Protein AF-A0NY44-F1 (afdb_monomer)

Organism: Roseibium aggregatum (strain ATCC 25650 / DSM 13394 / JCM 20685 / NBRC 16684 / NCIMB 2208 / IAM 12614 / B1) (NCBI:txid384765)

Secondary structure (DSSP, 8-state):
------------------HHHHHHHHHHHHHHHHHHHHHHHHHHHHHHHHTT--HHHHHHHHHHHHHHHHHHHHHHHHHHHHHHH-GGGG--

Solvent-accessible surface area (backbone atoms only — not comparable to full-atom values): 5269 Å² total; per-residue (Å²): 136,84,81,73,73,76,75,74,73,80,67,79,69,59,64,58,86,43,75,67,37,55,50,50,24,51,52,54,27,52,54,54,38,50,52,53,52,52,51,52,50,49,50,48,50,51,54,34,58,74,66,64,48,53,71,71,59,38,50,53,50,45,51,66,51,48,52,59,48,55,53,47,47,54,50,44,43,54,51,32,43,49,60,54,31,33,41,83,74,67,63,131

Sequence (92 aa):
MSLKFEDEDFVDRRRVITASSLFSVACATILINTLILVFAFLMVWAIGGYLMLSGPLLLVLVALISGPTAWLCVRVGFIAFEAETNPENNQP

Mean predicted aligned error: 9.29 Å

Radius of gyration: 21.91 Å; Cα contacts (8 Å, |Δi|>4): 49; chains: 1; bounding box: 41×42×65 Å

Foldseek 3Di:
DDPPPPPPPPPVFAQDDDPVLVVQLVVQLCVVLVVLVVVLVVVLCCVCVVVVDDPVVSVVSNCVSVVVSVVVSVVSSVVSSCVSRGSVVVDD

Structure (mmCIF, N/CA/C/O backbone):
data_AF-A0NY44-F1
#
_entry.id   AF-A0NY44-F1
#
loop_
_atom_site.group_PDB
_atom_site.id
_atom_site.type_symbol
_atom_site.label_atom_id
_atom_site.label_alt_id
_atom_site.label_comp_id
_atom_site.label_asym_id
_atom_site.label_entity_id
_atom_site.label_seq_id
_atom_site.pdbx_PDB_ins_code
_atom_site.Cartn_x
_atom_site.Cartn_y
_atom_site.Cartn_z
_atom_site.occupancy
_atom_site.B_iso_or_equiv
_atom_site.auth_seq_id
_atom_site.auth_comp_id
_atom_site.auth_asym_id
_atom_site.auth_atom_id
_atom_site.pdbx_PDB_model_num
ATOM 1 N N . MET A 1 1 ? -19.386 -33.645 44.638 1.00 38.34 1 MET A N 1
ATOM 2 C CA . MET A 1 1 ? -18.218 -32.902 44.127 1.00 38.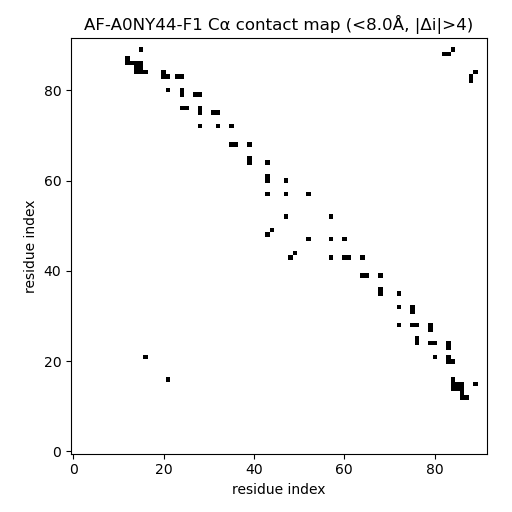34 1 MET A CA 1
ATOM 3 C C . MET A 1 1 ? -18.735 -32.051 42.982 1.00 38.34 1 MET A C 1
ATOM 5 O O . MET A 1 1 ? -19.029 -32.587 41.925 1.00 38.34 1 MET A O 1
ATOM 9 N N . SER A 1 2 ? -19.062 -30.792 43.278 1.00 35.31 2 SER A N 1
ATOM 10 C CA . SER A 1 2 ? -19.711 -29.882 42.331 1.00 35.31 2 SER A CA 1
ATOM 11 C C . SER A 1 2 ? -18.643 -29.349 41.387 1.00 35.31 2 SER A C 1
ATOM 13 O O . SER A 1 2 ? -17.778 -28.592 41.824 1.00 35.31 2 SER A O 1
ATOM 15 N N . LEU A 1 3 ? -18.662 -29.790 40.130 1.00 47.66 3 LEU A N 1
ATOM 16 C CA . LEU A 1 3 ? -17.955 -29.099 39.061 1.00 47.66 3 LEU A CA 1
ATOM 17 C C . LEU A 1 3 ? -18.697 -27.778 38.862 1.00 47.66 3 LEU A C 1
ATOM 19 O O . LEU A 1 3 ? -19.706 -27.724 38.162 1.00 47.66 3 LEU A O 1
ATOM 23 N N . LYS A 1 4 ? -18.232 -26.736 39.559 1.00 42.22 4 LYS A N 1
ATOM 24 C CA . LYS A 1 4 ? -18.471 -25.366 39.128 1.00 42.22 4 LYS A CA 1
ATOM 25 C C . LYS A 1 4 ? -17.849 -25.287 37.742 1.00 42.22 4 LYS A C 1
ATOM 27 O O . LYS A 1 4 ? -16.631 -25.252 37.616 1.00 42.22 4 LYS A O 1
ATOM 32 N N . PHE A 1 5 ? -18.685 -25.381 36.718 1.00 51.78 5 PHE A N 1
ATOM 33 C CA . PHE A 1 5 ? -18.357 -24.748 35.462 1.00 51.78 5 PHE A CA 1
ATOM 34 C C . PHE A 1 5 ? -18.171 -23.286 35.843 1.00 51.78 5 PHE A C 1
ATOM 36 O O . PHE A 1 5 ? -19.115 -22.655 36.315 1.00 51.78 5 PHE A O 1
ATOM 43 N N . GLU A 1 6 ? -16.917 -22.836 35.824 1.00 51.97 6 GLU A N 1
ATOM 44 C CA . GLU A 1 6 ? -16.598 -21.426 35.700 1.00 51.97 6 GLU A CA 1
ATOM 45 C C . GLU A 1 6 ? -17.538 -20.924 34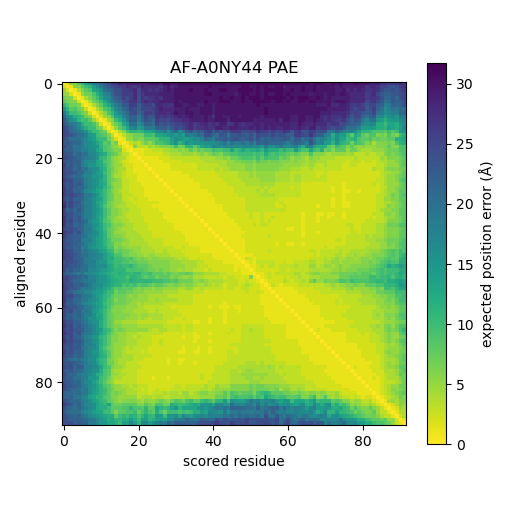.605 1.00 51.97 6 GLU A C 1
ATOM 47 O O . GLU A 1 6 ? -17.448 -21.361 33.453 1.00 51.97 6 GLU A O 1
ATOM 52 N N . ASP A 1 7 ? -18.532 -20.134 35.005 1.00 47.41 7 ASP A N 1
ATOM 53 C CA . ASP A 1 7 ? -19.252 -19.270 34.097 1.00 47.41 7 ASP A CA 1
ATOM 54 C C . ASP A 1 7 ? -18.157 -18.383 33.499 1.00 47.41 7 ASP A C 1
ATOM 56 O O . ASP A 1 7 ? -17.749 -17.390 34.093 1.00 47.41 7 ASP A O 1
ATOM 60 N N . GLU A 1 8 ? -17.574 -18.839 32.387 1.00 51.72 8 GLU A N 1
ATOM 61 C CA . GLU A 1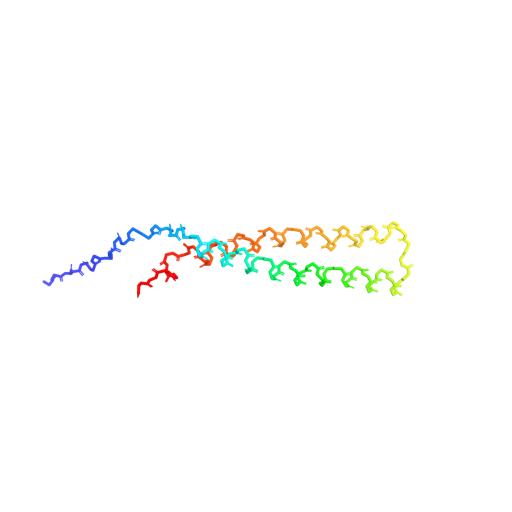 8 ? -16.852 -18.007 31.439 1.00 51.72 8 GLU A CA 1
ATOM 62 C C . GLU A 1 8 ? -17.838 -16.899 31.117 1.00 51.72 8 GLU A C 1
ATOM 64 O O . GLU A 1 8 ? -18.773 -17.088 30.332 1.00 51.72 8 GLU A O 1
ATOM 69 N N . ASP A 1 9 ? -17.697 -15.796 31.851 1.00 48.78 9 ASP A N 1
ATOM 70 C CA . ASP A 1 9 ? -18.487 -14.604 31.686 1.00 48.78 9 ASP A CA 1
ATOM 71 C C . ASP A 1 9 ? -18.502 -14.325 30.189 1.00 48.78 9 ASP A C 1
ATOM 73 O O . ASP A 1 9 ? -17.490 -13.9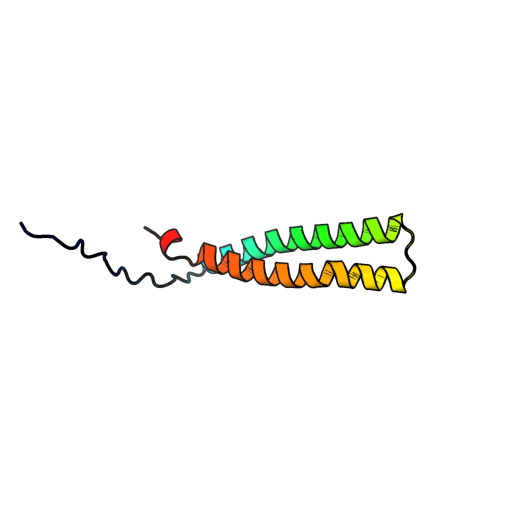56 29.583 1.00 48.78 9 ASP A O 1
ATOM 77 N N . PHE A 1 10 ? -19.671 -14.512 29.578 1.00 47.97 10 PHE A N 1
ATOM 78 C CA . PHE A 1 10 ? -20.000 -13.960 28.279 1.00 47.97 10 PHE A CA 1
ATOM 79 C C . PHE A 1 10 ? -20.051 -12.437 28.452 1.00 47.97 10 PHE A C 1
ATOM 81 O O . PHE A 1 10 ? -21.102 -11.812 28.311 1.00 47.97 10 PHE A O 1
ATOM 88 N N . VAL A 1 11 ? -18.917 -11.823 28.816 1.00 52.75 11 VAL A N 1
ATOM 89 C CA . VAL A 1 11 ? -18.684 -10.400 28.673 1.00 52.75 11 VAL A CA 1
ATOM 90 C C . VAL A 1 11 ? -18.912 -10.177 27.199 1.00 52.75 11 VAL A C 1
ATOM 92 O O . VAL A 1 11 ? -18.145 -10.651 26.362 1.00 52.75 11 VAL A O 1
ATOM 95 N N . ASP A 1 12 ? -20.035 -9.551 26.882 1.00 52.12 12 ASP A N 1
ATOM 96 C CA . ASP A 1 12 ? -20.379 -9.155 25.535 1.00 52.12 12 ASP A CA 1
ATOM 97 C C . AS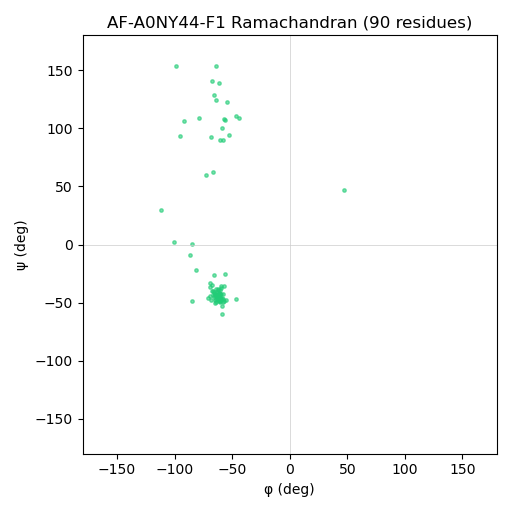P A 1 12 ? -19.275 -8.196 25.079 1.00 52.12 12 ASP A C 1
ATOM 99 O O . ASP A 1 12 ? -19.297 -6.998 25.372 1.00 52.12 12 ASP A O 1
ATOM 103 N N . ARG A 1 13 ? -18.231 -8.767 24.467 1.00 55.72 13 ARG A N 1
ATOM 104 C CA . ARG A 1 13 ? -17.019 -8.097 24.000 1.00 55.72 13 ARG A CA 1
ATOM 105 C C . ARG A 1 13 ? -17.381 -7.285 22.757 1.00 55.72 13 ARG A C 1
ATOM 107 O O . ARG A 1 13 ? -16.888 -7.527 21.656 1.00 55.72 13 ARG A O 1
ATOM 114 N N . ARG A 1 14 ? -18.310 -6.340 22.902 1.00 61.34 14 ARG A N 1
ATOM 115 C CA . ARG A 1 14 ? -18.664 -5.401 21.845 1.00 61.34 14 ARG A CA 1
ATOM 116 C C . ARG A 1 14 ? -17.455 -4.517 21.585 1.00 61.34 14 ARG A C 1
ATOM 118 O O . ARG A 1 14 ? -16.902 -3.923 22.505 1.00 61.34 14 ARG A O 1
ATOM 125 N N . ARG A 1 15 ? -17.064 -4.417 20.313 1.00 63.19 15 ARG A N 1
ATOM 126 C CA . ARG A 1 15 ? -16.062 -3.446 19.862 1.00 63.19 15 ARG A CA 1
ATOM 127 C C . ARG A 1 15 ? -16.504 -2.053 20.295 1.00 63.19 15 ARG A C 1
ATOM 129 O O . ARG A 1 15 ? -17.594 -1.607 19.936 1.00 63.19 15 ARG A O 1
ATOM 136 N N . VAL A 1 16 ? -15.660 -1.375 21.059 1.00 65.56 16 VAL A N 1
ATOM 137 C CA . VAL A 1 16 ? -15.930 -0.014 21.517 1.00 65.56 16 VAL A CA 1
ATOM 138 C C . VAL A 1 16 ? -15.318 0.938 20.497 1.00 65.56 16 VAL A C 1
ATOM 140 O O . VAL A 1 16 ? -14.101 1.068 20.396 1.00 65.56 16 VAL A O 1
ATOM 143 N N . ILE A 1 17 ? -16.174 1.573 19.697 1.00 74.62 17 ILE A N 1
ATOM 144 C CA . ILE A 1 17 ? -15.759 2.556 18.694 1.00 74.62 17 ILE A CA 1
ATOM 145 C C . ILE A 1 17 ? -15.882 3.947 19.320 1.00 74.62 17 ILE A C 1
ATOM 147 O O . ILE A 1 17 ? -16.949 4.558 19.295 1.00 74.62 17 ILE A O 1
ATOM 151 N N . THR A 1 18 ? -14.784 4.441 19.892 1.00 82.25 18 THR A N 1
ATOM 152 C CA . THR A 1 18 ? -14.685 5.811 20.423 1.00 82.25 18 THR A CA 1
ATOM 153 C C . THR A 1 18 ? -13.989 6.723 19.409 1.00 82.25 18 THR A C 1
ATOM 155 O O . THR A 1 18 ? -13.168 6.270 18.610 1.00 82.25 18 THR A O 1
ATOM 158 N N . ALA A 1 19 ? -14.273 8.030 19.446 1.00 80.31 19 ALA A N 1
ATOM 159 C CA . ALA A 1 19 ? -13.603 9.017 18.590 1.00 80.31 19 ALA A CA 1
ATOM 160 C C . ALA A 1 19 ? -12.069 9.011 18.759 1.00 80.31 19 ALA A C 1
ATOM 162 O O . ALA A 1 19 ? -11.343 9.167 17.780 1.00 80.31 19 ALA A O 1
ATOM 163 N N . SER A 1 20 ? -11.576 8.774 19.981 1.00 83.31 20 SER A N 1
ATOM 164 C CA . SER A 1 20 ? -10.146 8.606 20.268 1.00 83.31 20 SER A CA 1
ATOM 165 C C . SER A 1 20 ? -9.554 7.369 19.585 1.00 83.31 20 SER A C 1
ATOM 167 O O . SER A 1 20 ? -8.503 7.477 18.960 1.00 83.31 20 SER A O 1
ATOM 169 N N . SER A 1 21 ? -10.243 6.224 19.630 1.00 83.38 21 SER A N 1
ATOM 170 C CA . SER A 1 21 ? -9.811 4.994 18.953 1.00 83.38 21 SER A CA 1
ATOM 171 C C . SER A 1 21 ? -9.755 5.187 17.438 1.00 83.38 21 SER A C 1
ATOM 173 O O . SER A 1 21 ? -8.766 4.829 16.812 1.00 83.38 21 SER A O 1
ATOM 175 N N . LEU A 1 22 ? -10.758 5.835 16.834 1.00 87.06 22 LEU A N 1
ATOM 176 C CA . LEU A 1 22 ? -10.739 6.141 15.396 1.00 87.06 22 LEU A CA 1
ATOM 177 C C . LEU A 1 22 ? -9.584 7.075 15.005 1.00 87.06 22 LEU A C 1
ATOM 179 O O . LEU A 1 22 ? -8.975 6.890 13.951 1.00 87.06 22 LEU A O 1
ATOM 183 N N . PHE A 1 23 ? -9.262 8.056 15.851 1.00 90.56 23 PHE A N 1
ATOM 184 C CA . PHE A 1 23 ? -8.106 8.925 15.639 1.00 90.56 23 PHE A CA 1
ATOM 185 C C . PHE A 1 23 ? -6.787 8.143 15.720 1.00 90.56 23 PHE A C 1
ATOM 187 O O . PHE A 1 23 ? -5.937 8.292 14.844 1.00 90.56 23 PHE A O 1
ATOM 194 N N . SER A 1 24 ? -6.651 7.253 16.709 1.00 88.50 24 SER A N 1
ATOM 195 C CA . SER A 1 24 ? -5.495 6.359 16.852 1.00 88.50 24 SER A CA 1
ATOM 196 C C . SER A 1 24 ? -5.305 5.474 15.612 1.00 88.50 24 SER A C 1
ATOM 198 O O . SER A 1 24 ? -4.223 5.460 15.019 1.00 88.50 24 SER A O 1
ATOM 200 N N . VAL A 1 25 ? -6.388 4.851 15.123 1.00 92.00 25 VAL A N 1
ATOM 201 C CA . VAL A 1 25 ? -6.393 4.063 13.875 1.00 92.00 25 VAL A CA 1
ATOM 202 C C . VAL A 1 25 ? -5.887 4.890 12.700 1.00 92.00 25 VAL A C 1
ATOM 204 O O . VAL A 1 25 ? -5.039 4.420 11.938 1.00 92.00 25 VAL A O 1
ATOM 207 N N . ALA A 1 26 ? -6.395 6.114 12.536 1.00 94.19 26 ALA A N 1
ATOM 208 C CA . ALA A 1 26 ? -5.998 6.986 11.439 1.00 94.19 26 ALA A CA 1
ATOM 209 C C . ALA A 1 26 ? -4.506 7.336 11.516 1.00 94.19 26 ALA A C 1
ATOM 211 O O . ALA A 1 26 ? -3.793 7.181 10.526 1.00 94.19 26 ALA A O 1
ATOM 212 N N . CYS A 1 27 ? -4.014 7.739 12.690 1.00 95.38 27 CYS A N 1
ATOM 213 C CA . CYS A 1 27 ? -2.604 8.060 12.901 1.00 95.38 27 CYS A CA 1
ATOM 214 C C . CYS A 1 27 ? -1.687 6.863 12.624 1.00 95.38 27 CYS A C 1
ATOM 216 O O . CYS A 1 27 ? -0.731 6.999 11.858 1.00 95.38 27 CYS A O 1
ATOM 218 N N . ALA A 1 28 ? -1.994 5.691 13.187 1.00 94.69 28 ALA A N 1
ATOM 219 C CA . ALA A 1 28 ? -1.214 4.472 12.978 1.00 94.69 28 ALA A CA 1
ATOM 220 C C . ALA A 1 28 ? -1.195 4.062 11.498 1.00 94.69 28 ALA A C 1
ATOM 222 O O . ALA A 1 28 ? -0.135 3.786 10.933 1.00 94.69 28 ALA A O 1
ATOM 223 N N . THR A 1 29 ? -2.358 4.103 10.840 1.00 96.50 29 THR A N 1
ATOM 224 C CA . THR A 1 29 ? -2.486 3.777 9.415 1.00 96.50 29 THR A CA 1
ATOM 225 C C . THR A 1 29 ? -1.677 4.738 8.551 1.00 96.50 29 THR A C 1
ATOM 227 O O . THR A 1 29 ? -0.940 4.295 7.673 1.00 96.50 29 THR A O 1
ATOM 230 N N . ILE A 1 30 ? -1.775 6.049 8.798 1.00 97.62 30 ILE A N 1
ATOM 231 C CA . ILE A 1 30 ? -1.041 7.067 8.034 1.00 97.62 30 ILE A CA 1
ATOM 232 C C . ILE A 1 30 ? 0.465 6.901 8.223 1.00 97.62 30 ILE A C 1
ATOM 234 O O . ILE A 1 30 ? 1.199 6.926 7.235 1.00 97.62 30 ILE A O 1
ATOM 238 N N . LEU A 1 31 ? 0.932 6.702 9.458 1.00 97.12 31 LEU A N 1
ATOM 239 C CA . LEU A 1 31 ? 2.352 6.520 9.758 1.00 97.12 31 LEU A CA 1
ATOM 240 C C . LEU A 1 31 ? 2.926 5.318 8.995 1.00 97.12 31 LEU A C 1
ATOM 242 O O . LEU A 1 31 ? 3.910 5.451 8.264 1.00 97.12 31 LEU A O 1
ATOM 246 N N . ILE A 1 32 ? 2.284 4.155 9.128 1.00 97.00 32 ILE A N 1
ATOM 247 C CA . ILE A 1 32 ? 2.750 2.909 8.514 1.00 97.00 32 ILE A CA 1
ATOM 248 C C . ILE A 1 32 ? 2.648 2.992 6.986 1.00 97.00 32 ILE A C 1
ATOM 250 O O . ILE A 1 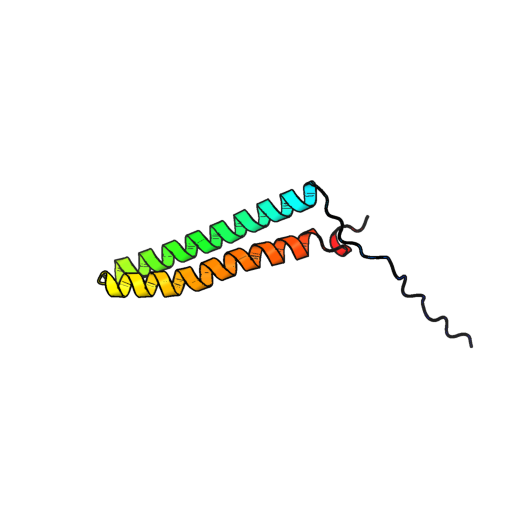32 ? 3.601 2.638 6.291 1.00 97.00 32 ILE A O 1
ATOM 254 N N . ASN A 1 33 ? 1.544 3.516 6.444 1.00 97.94 33 ASN A N 1
ATOM 255 C CA . ASN A 1 33 ? 1.391 3.678 4.997 1.00 97.94 33 ASN A CA 1
ATOM 256 C C . ASN A 1 33 ? 2.414 4.653 4.419 1.00 97.94 33 ASN A C 1
ATOM 258 O O . ASN A 1 33 ? 2.945 4.397 3.344 1.00 97.94 33 ASN A O 1
ATOM 262 N N . THR A 1 34 ? 2.737 5.734 5.131 1.00 98.06 34 THR A N 1
ATOM 263 C CA . THR A 1 34 ? 3.789 6.668 4.707 1.00 98.06 34 THR A CA 1
ATOM 264 C C . THR A 1 34 ? 5.124 5.945 4.589 1.00 98.06 34 THR A C 1
ATOM 266 O O . THR A 1 34 ? 5.789 6.061 3.562 1.00 98.06 34 THR A O 1
ATOM 269 N N . LEU A 1 35 ? 5.495 5.144 5.591 1.00 97.44 35 LEU A N 1
ATOM 270 C CA . LEU A 1 35 ? 6.739 4.377 5.564 1.00 97.44 35 LEU A CA 1
ATOM 271 C C . LEU A 1 35 ? 6.770 3.404 4.374 1.00 97.44 35 LEU A C 1
ATOM 273 O O . LEU A 1 35 ? 7.730 3.396 3.605 1.00 97.44 35 LEU A O 1
ATOM 277 N N . ILE A 1 36 ? 5.689 2.642 4.181 1.00 97.62 36 ILE A N 1
ATOM 278 C CA . ILE A 1 36 ? 5.531 1.700 3.065 1.00 97.62 36 ILE A CA 1
ATOM 279 C C . ILE A 1 36 ? 5.686 2.412 1.712 1.00 97.62 36 ILE A C 1
ATOM 281 O O . ILE A 1 36 ? 6.456 1.962 0.862 1.00 97.62 36 ILE A O 1
ATOM 285 N N . LEU A 1 37 ? 4.994 3.537 1.515 1.00 97.75 37 LEU A N 1
ATOM 286 C CA . LEU A 1 37 ? 5.021 4.290 0.260 1.00 97.75 37 LEU A CA 1
ATOM 287 C C . LEU A 1 37 ? 6.395 4.905 -0.019 1.00 97.75 37 LEU A C 1
ATOM 289 O O . LEU A 1 37 ? 6.855 4.866 -1.160 1.00 97.75 37 LEU A O 1
ATOM 293 N N . VAL A 1 38 ? 7.071 5.426 1.009 1.00 98.12 38 VAL A N 1
ATOM 294 C CA . VAL A 1 38 ? 8.434 5.960 0.880 1.00 98.12 38 VAL A CA 1
ATOM 295 C C . VAL A 1 38 ? 9.393 4.864 0.423 1.00 98.12 38 VAL A C 1
ATOM 297 O O . VAL A 1 38 ? 10.132 5.068 -0.539 1.00 98.12 38 VAL A O 1
ATOM 300 N N . PHE A 1 39 ? 9.356 3.680 1.040 1.00 97.56 39 PHE A N 1
ATOM 301 C CA . PHE A 1 39 ? 10.215 2.571 0.617 1.00 97.56 39 PHE A CA 1
ATOM 302 C C . PHE A 1 39 ? 9.869 2.057 -0.782 1.00 97.56 39 PHE A C 1
ATOM 304 O O . PHE A 1 39 ? 10.776 1.806 -1.573 1.00 97.56 39 PHE A O 1
ATOM 311 N N . ALA A 1 40 ? 8.584 1.948 -1.125 1.00 97.31 40 ALA A N 1
ATOM 312 C CA . ALA A 1 40 ? 8.156 1.565 -2.469 1.00 97.31 40 ALA A CA 1
ATOM 313 C C . ALA A 1 40 ? 8.691 2.533 -3.535 1.00 97.31 40 ALA A C 1
ATOM 315 O O . ALA A 1 40 ? 9.254 2.100 -4.544 1.00 97.31 40 ALA A O 1
ATOM 316 N N . PHE A 1 41 ? 8.582 3.840 -3.282 1.00 97.19 41 PHE A N 1
ATOM 317 C CA . PHE A 1 41 ? 9.140 4.874 -4.148 1.00 97.19 41 PHE A CA 1
ATOM 318 C C . PHE A 1 41 ? 10.664 4.757 -4.268 1.00 97.19 41 PHE A C 1
ATOM 320 O O . PHE A 1 41 ? 11.187 4.736 -5.383 1.00 97.19 41 PHE A O 1
ATOM 327 N N . LEU A 1 42 ? 11.374 4.627 -3.142 1.00 97.75 42 LEU A N 1
ATOM 328 C CA . LEU A 1 42 ? 12.833 4.499 -3.131 1.00 97.75 42 LEU A CA 1
ATOM 329 C C . LEU A 1 42 ? 13.308 3.265 -3.902 1.00 97.75 42 LEU A C 1
ATOM 331 O O . LEU A 1 42 ? 14.292 3.364 -4.627 1.00 97.75 42 LEU A O 1
ATOM 335 N N . MET A 1 43 ? 12.610 2.130 -3.807 1.00 96.31 43 MET A N 1
ATOM 336 C CA . MET A 1 43 ? 12.946 0.925 -4.574 1.00 96.31 43 MET A CA 1
ATOM 337 C C . MET A 1 43 ? 12.801 1.149 -6.079 1.00 96.31 43 MET A C 1
ATOM 339 O O . MET A 1 43 ? 13.724 0.846 -6.832 1.00 96.31 43 MET A O 1
ATOM 343 N N . VAL A 1 44 ? 11.671 1.706 -6.527 1.00 97.00 44 VAL A N 1
ATOM 344 C CA . VAL A 1 44 ? 11.444 1.994 -7.953 1.00 97.00 44 VAL A CA 1
ATOM 345 C C . VAL A 1 44 ? 12.473 2.995 -8.472 1.00 97.00 44 VAL A C 1
ATOM 347 O O . VAL A 1 44 ? 13.046 2.782 -9.540 1.00 97.00 44 VAL A O 1
ATOM 350 N N . TRP A 1 45 ? 12.730 4.064 -7.717 1.00 95.94 45 TRP A N 1
ATOM 351 C CA . TRP A 1 45 ? 13.696 5.091 -8.094 1.00 95.94 45 TRP A CA 1
ATOM 352 C C . TRP A 1 45 ? 15.125 4.541 -8.144 1.00 95.94 45 TRP A C 1
ATOM 354 O O . TRP A 1 45 ? 15.813 4.733 -9.145 1.00 95.94 45 TRP A O 1
ATOM 364 N N . ALA A 1 46 ? 15.554 3.808 -7.113 1.00 96.56 46 ALA A N 1
ATOM 365 C CA . ALA A 1 46 ? 16.896 3.243 -7.042 1.00 96.56 46 ALA A CA 1
ATOM 366 C C . ALA A 1 46 ? 17.122 2.195 -8.135 1.00 96.56 46 ALA A C 1
ATOM 368 O O . ALA A 1 46 ? 18.088 2.299 -8.879 1.00 96.56 46 ALA A O 1
ATOM 369 N N . ILE A 1 47 ? 16.225 1.216 -8.285 1.00 95.81 47 ILE A N 1
ATOM 370 C CA . ILE A 1 47 ? 16.381 0.142 -9.277 1.00 95.81 47 ILE A CA 1
ATOM 371 C C . ILE A 1 47 ? 16.231 0.701 -10.695 1.00 95.81 47 ILE A C 1
ATOM 373 O O . ILE A 1 47 ? 17.067 0.436 -11.557 1.00 95.81 47 ILE A O 1
ATOM 377 N N . GLY A 1 48 ? 15.184 1.494 -10.936 1.00 95.25 48 GLY A N 1
ATOM 378 C CA . GLY A 1 48 ? 14.898 2.066 -12.249 1.00 95.25 48 GLY A CA 1
ATOM 379 C C . GLY A 1 48 ? 15.977 3.036 -12.720 1.00 95.25 48 GLY A C 1
ATOM 380 O O . GLY A 1 48 ? 16.413 2.954 -13.868 1.00 95.25 48 GLY A O 1
ATOM 381 N N . GLY A 1 49 ? 16.436 3.916 -11.826 1.00 93.12 49 GLY A N 1
ATOM 382 C CA . GLY A 1 49 ? 17.493 4.883 -12.109 1.00 9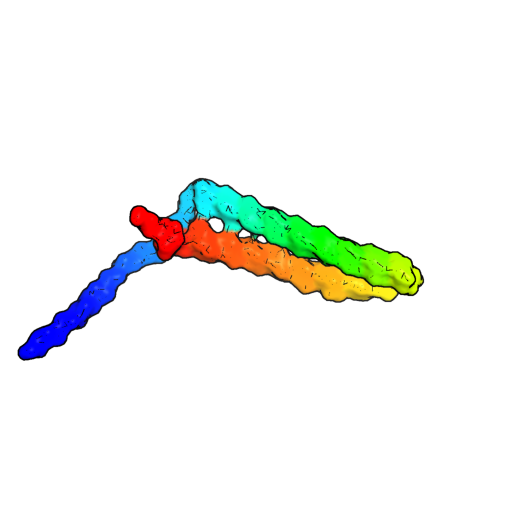3.12 49 GLY A CA 1
ATOM 383 C C . GLY A 1 49 ? 18.866 4.233 -12.260 1.00 93.12 49 GLY A C 1
ATOM 384 O O . GLY A 1 49 ? 19.570 4.523 -13.223 1.00 93.12 49 GLY A O 1
ATOM 385 N N . TYR A 1 50 ? 19.236 3.320 -11.356 1.00 95.06 50 TYR A N 1
ATOM 386 C CA . TYR A 1 50 ? 20.557 2.684 -11.367 1.00 95.06 50 TYR A CA 1
ATOM 387 C C . TYR A 1 50 ? 20.759 1.761 -12.572 1.00 95.06 50 TYR A C 1
ATOM 389 O O . TYR A 1 50 ? 21.827 1.763 -13.177 1.00 95.06 50 TYR A O 1
ATOM 397 N N . LEU A 1 51 ? 19.730 0.999 -12.957 1.00 95.25 51 LEU A N 1
ATOM 398 C CA . LEU A 1 51 ? 19.796 0.103 -14.116 1.00 95.25 51 LEU A CA 1
ATOM 399 C C . LEU A 1 51 ? 19.491 0.807 -15.446 1.00 95.25 51 LEU A C 1
ATOM 401 O O . LEU A 1 51 ? 19.486 0.146 -16.482 1.00 95.25 51 LEU A O 1
ATOM 405 N N . MET A 1 52 ? 19.217 2.118 -15.423 1.00 94.19 52 MET A N 1
ATOM 406 C CA . MET A 1 52 ? 18.824 2.910 -16.594 1.00 94.19 52 MET A CA 1
ATOM 407 C C . MET A 1 52 ? 17.729 2.212 -17.419 1.00 94.19 52 MET A C 1
ATOM 409 O O . MET A 1 52 ? 17.837 2.070 -18.639 1.00 94.19 52 MET A O 1
ATOM 413 N N . LEU A 1 53 ? 16.690 1.713 -16.737 1.00 93.50 53 LEU A N 1
ATOM 414 C CA . LEU A 1 53 ? 15.654 0.909 -17.382 1.00 93.50 53 LEU A CA 1
ATOM 415 C C . LEU A 1 53 ? 14.929 1.712 -18.466 1.00 93.50 53 LEU A C 1
ATOM 417 O O . LEU A 1 53 ? 14.565 2.873 -18.277 1.00 93.50 53 LEU A O 1
ATOM 421 N N . SER A 1 54 ? 14.656 1.058 -19.595 1.00 94.00 54 SER A N 1
ATOM 422 C CA . SER A 1 54 ? 13.782 1.616 -20.625 1.00 94.00 54 SER A CA 1
ATOM 423 C C . SER A 1 54 ? 12.354 1.774 -20.089 1.00 94.00 54 SER A C 1
ATOM 425 O O . SER A 1 54 ? 11.923 1.035 -19.201 1.00 94.00 54 SER A O 1
ATOM 427 N N . GLY A 1 55 ? 11.593 2.719 -20.651 1.00 94.12 55 GLY A N 1
ATOM 428 C CA . GLY A 1 55 ? 10.228 3.030 -20.204 1.00 94.12 55 GLY A CA 1
ATOM 429 C C . GLY A 1 55 ? 9.322 1.803 -19.987 1.00 94.12 55 GLY A C 1
ATOM 430 O O . GLY A 1 55 ? 8.708 1.707 -18.925 1.00 94.12 55 GLY A O 1
ATOM 431 N N . PRO A 1 56 ? 9.270 0.824 -20.915 1.00 96.69 56 PRO A N 1
ATOM 432 C CA . PRO A 1 56 ? 8.478 -0.391 -20.722 1.00 96.69 56 PRO A CA 1
ATOM 433 C C . PRO A 1 56 ? 8.916 -1.239 -19.518 1.00 96.69 56 PRO A C 1
ATOM 435 O O . PRO A 1 56 ? 8.068 -1.706 -18.763 1.00 96.69 56 PRO A O 1
ATOM 438 N N . LEU A 1 57 ? 10.224 -1.416 -19.299 1.00 95.50 57 LEU A N 1
ATOM 439 C CA . LEU A 1 57 ? 10.739 -2.177 -18.154 1.00 95.50 57 LEU A CA 1
ATOM 440 C C . LEU A 1 57 ? 10.494 -1.442 -16.832 1.00 95.50 57 LEU A C 1
ATOM 442 O O . LEU A 1 57 ? 10.148 -2.071 -15.833 1.00 95.50 57 LEU A O 1
ATOM 446 N N . LEU A 1 58 ? 10.604 -0.112 -16.838 1.00 95.88 58 LEU A N 1
ATOM 447 C CA . LEU A 1 58 ? 10.267 0.716 -15.685 1.00 95.88 58 LEU A CA 1
ATOM 448 C C . LEU A 1 58 ? 8.778 0.598 -15.325 1.00 95.88 58 LEU A C 1
ATOM 450 O O . LEU A 1 58 ? 8.452 0.482 -14.149 1.00 95.88 58 LEU A O 1
ATOM 454 N N . LEU A 1 59 ? 7.879 0.563 -16.314 1.00 97.12 59 LEU A N 1
ATOM 455 C CA . LEU A 1 59 ? 6.445 0.353 -16.079 1.00 97.12 59 LEU A CA 1
ATOM 456 C C . LEU A 1 59 ? 6.156 -1.006 -15.434 1.00 97.12 59 LEU A C 1
ATOM 458 O O . LEU A 1 59 ? 5.354 -1.078 -14.504 1.00 97.12 59 LEU A O 1
ATOM 462 N N . VAL A 1 60 ? 6.828 -2.071 -15.886 1.00 97.44 60 VAL A N 1
ATOM 463 C CA . VAL A 1 60 ? 6.700 -3.403 -15.273 1.00 97.44 60 VAL A CA 1
ATOM 464 C C . VAL A 1 60 ? 7.181 -3.378 -13.823 1.00 97.44 60 VAL A C 1
ATOM 466 O O . VAL A 1 60 ? 6.483 -3.882 -12.946 1.00 97.44 60 VAL A O 1
ATOM 469 N N . LEU A 1 61 ? 8.327 -2.747 -13.550 1.00 96.75 61 LEU A N 1
ATOM 470 C CA . LEU A 1 61 ? 8.847 -2.596 -12.190 1.00 96.75 61 LEU A CA 1
ATOM 471 C C . LEU A 1 61 ? 7.874 -1.815 -11.295 1.00 96.75 61 LEU A C 1
ATOM 473 O O . LEU A 1 61 ? 7.578 -2.245 -10.181 1.00 96.75 61 LEU A O 1
ATOM 477 N N . VAL A 1 62 ? 7.344 -0.694 -11.789 1.00 97.12 62 VAL A N 1
ATOM 478 C CA . VAL A 1 62 ? 6.345 0.113 -11.078 1.00 97.12 62 VAL A CA 1
ATOM 479 C C . VAL A 1 62 ? 5.121 -0.730 -10.756 1.00 97.12 62 VAL A C 1
ATOM 481 O O . VAL A 1 62 ? 4.704 -0.747 -9.603 1.00 97.12 62 VAL A O 1
ATOM 484 N N . ALA A 1 63 ? 4.557 -1.453 -11.724 1.00 97.12 63 ALA A N 1
ATOM 485 C CA . ALA A 1 63 ? 3.388 -2.300 -11.498 1.00 97.12 63 ALA A CA 1
ATOM 486 C C . ALA A 1 63 ? 3.670 -3.405 -10.465 1.00 97.12 63 ALA A C 1
ATOM 488 O O . ALA A 1 63 ? 2.857 -3.639 -9.570 1.00 97.12 63 ALA A O 1
ATOM 489 N N . LEU A 1 64 ? 4.846 -4.035 -10.546 1.00 97.69 64 LEU A N 1
ATOM 490 C CA . LEU A 1 64 ? 5.252 -5.127 -9.664 1.00 97.69 64 LEU A CA 1
ATOM 491 C C . LEU A 1 64 ? 5.469 -4.677 -8.214 1.00 97.69 64 LEU A C 1
ATOM 493 O O . LEU A 1 64 ? 5.157 -5.431 -7.299 1.00 97.69 64 LEU A O 1
ATOM 497 N N . ILE A 1 65 ? 5.962 -3.456 -7.990 1.00 97.38 65 ILE A N 1
ATOM 498 C CA . ILE A 1 65 ? 6.146 -2.904 -6.640 1.00 97.38 65 ILE A CA 1
ATOM 499 C C . ILE A 1 65 ? 4.855 -2.260 -6.124 1.00 97.38 65 ILE A C 1
ATOM 501 O O . ILE A 1 65 ? 4.423 -2.534 -5.003 1.00 97.38 65 ILE A O 1
ATOM 505 N N . SER A 1 66 ? 4.218 -1.408 -6.928 1.00 94.75 66 SER A N 1
ATOM 506 C CA . SER A 1 66 ? 3.050 -0.628 -6.502 1.00 94.75 66 SER A CA 1
ATOM 507 C C . SER A 1 66 ? 1.804 -1.482 -6.274 1.00 94.75 66 SER A C 1
ATOM 509 O O . SER A 1 66 ? 1.049 -1.181 -5.355 1.00 94.75 66 SER A O 1
ATOM 511 N N . GLY A 1 67 ? 1.604 -2.569 -7.030 1.00 96.38 67 GLY A N 1
ATOM 512 C CA . GLY A 1 67 ? 0.451 -3.459 -6.860 1.00 96.38 67 GLY A CA 1
ATOM 513 C C . GLY A 1 67 ? 0.372 -4.071 -5.451 1.00 96.38 67 GLY A C 1
ATOM 514 O O . GLY A 1 67 ? -0.592 -3.812 -4.726 1.00 96.38 67 GLY A O 1
ATOM 515 N N . PRO A 1 68 ? 1.397 -4.824 -5.010 1.00 96.88 68 PRO A N 1
ATOM 516 C CA . PRO A 1 68 ? 1.486 -5.338 -3.644 1.00 96.88 68 PRO A CA 1
ATOM 517 C C . PRO A 1 68 ? 1.489 -4.233 -2.583 1.00 96.88 68 PRO A C 1
ATOM 519 O O . PRO A 1 68 ? 0.869 -4.390 -1.535 1.00 96.88 68 PRO A O 1
ATOM 522 N N . THR A 1 69 ? 2.143 -3.100 -2.859 1.00 97.62 69 THR A N 1
ATOM 523 C CA . THR A 1 69 ? 2.203 -1.949 -1.941 1.00 97.62 69 THR A CA 1
ATOM 524 C C . THR A 1 69 ? 0.809 -1.377 -1.675 1.00 97.62 69 THR A C 1
ATOM 526 O O . THR A 1 69 ? 0.437 -1.178 -0.521 1.00 97.62 69 THR A O 1
ATOM 529 N N . ALA A 1 70 ? 0.001 -1.171 -2.719 1.00 96.50 70 ALA A N 1
ATOM 530 C CA . ALA A 1 70 ? -1.370 -0.687 -2.587 1.00 96.50 70 ALA A CA 1
ATOM 531 C C . ALA A 1 70 ? -2.232 -1.658 -1.766 1.00 96.50 70 ALA A C 1
ATOM 533 O O . ALA A 1 70 ? -2.975 -1.232 -0.882 1.00 96.50 70 ALA A O 1
ATOM 534 N N . TRP A 1 71 ? -2.087 -2.967 -2.005 1.00 97.19 71 TRP A N 1
ATOM 535 C CA . TRP A 1 71 ? -2.770 -3.985 -1.207 1.00 97.19 71 TRP A CA 1
ATOM 536 C C . TRP A 1 71 ? -2.351 -3.936 0.269 1.00 97.19 71 TRP A C 1
ATOM 538 O O . TRP A 1 71 ? -3.214 -3.931 1.149 1.00 97.19 71 TRP A O 1
ATOM 548 N N . LEU A 1 72 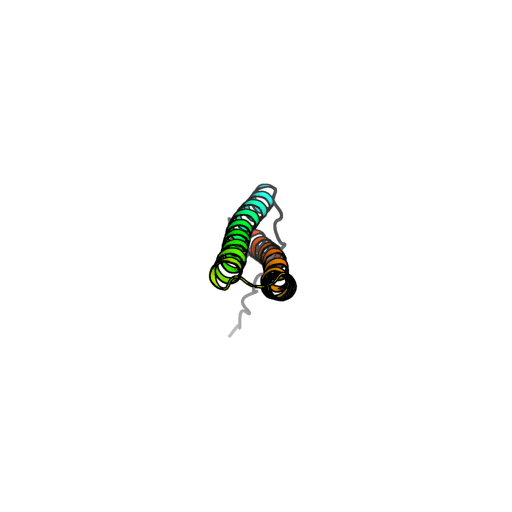? -1.049 -3.830 0.555 1.00 96.88 72 LEU A N 1
ATOM 549 C CA . LEU A 1 72 ? -0.536 -3.709 1.922 1.00 96.88 72 LEU A CA 1
ATOM 550 C C . LEU A 1 72 ? -1.087 -2.469 2.629 1.00 96.88 72 LEU A C 1
ATOM 552 O O . LEU A 1 72 ? -1.529 -2.584 3.769 1.00 96.88 72 LEU A O 1
ATOM 556 N N . CYS A 1 73 ? -1.149 -1.317 1.957 1.00 97.31 73 CYS A N 1
ATOM 557 C CA . CYS A 1 73 ? -1.695 -0.097 2.552 1.00 97.31 73 CYS A CA 1
ATOM 558 C C . CYS A 1 73 ? -3.161 -0.245 2.986 1.00 97.31 73 CYS A C 1
ATOM 560 O O . CYS A 1 73 ? -3.562 0.287 4.023 1.00 97.31 73 CYS A O 1
ATOM 562 N N . VAL A 1 74 ? -3.957 -0.999 2.222 1.00 96.88 74 VAL A N 1
ATOM 563 C CA . VAL A 1 74 ? -5.338 -1.332 2.595 1.00 96.88 74 VAL A CA 1
ATOM 564 C C . VAL A 1 74 ? -5.360 -2.283 3.796 1.00 96.88 74 VAL A C 1
ATOM 566 O O . VAL A 1 74 ? -6.119 -2.073 4.741 1.00 96.88 74 VAL A O 1
ATOM 569 N N . ARG A 1 75 ? -4.507 -3.315 3.798 1.00 97.38 75 ARG A N 1
ATOM 570 C CA . ARG A 1 75 ? -4.418 -4.287 4.902 1.00 97.38 75 ARG A CA 1
ATOM 571 C C . ARG A 1 75 ? -3.995 -3.647 6.218 1.00 97.38 75 ARG A C 1
ATOM 573 O O . ARG A 1 75 ? -4.555 -4.003 7.249 1.00 97.38 75 ARG A O 1
ATOM 580 N N . VAL A 1 76 ? -3.068 -2.695 6.185 1.00 96.81 76 VAL A N 1
ATOM 581 C CA . VAL A 1 76 ? -2.641 -1.938 7.368 1.00 96.81 76 VAL A CA 1
ATOM 582 C C . VAL A 1 76 ? -3.823 -1.228 8.019 1.00 96.81 76 VAL A C 1
ATOM 584 O O . VAL A 1 76 ? -3.959 -1.305 9.234 1.00 96.81 76 VAL A O 1
ATOM 587 N N . GLY A 1 77 ? -4.716 -0.616 7.236 1.00 93.50 77 GLY A N 1
ATOM 588 C CA . GLY A 1 77 ? -5.916 0.028 7.778 1.00 93.50 77 GLY A CA 1
ATOM 589 C C . GLY A 1 77 ? -6.832 -0.950 8.518 1.00 93.50 77 GLY A C 1
ATOM 590 O O . GLY A 1 77 ? -7.302 -0.650 9.613 1.00 93.50 77 GLY A O 1
ATOM 591 N N . PHE A 1 78 ? -7.035 -2.151 7.967 1.00 93.81 78 PHE A N 1
ATOM 592 C CA . PHE A 1 78 ? -7.809 -3.198 8.642 1.00 93.81 78 PHE A CA 1
ATOM 593 C C . PHE A 1 78 ? -7.142 -3.682 9.931 1.00 93.81 78 PHE A C 1
ATOM 595 O O . PHE A 1 78 ? -7.824 -3.836 10.939 1.00 93.81 78 PHE A O 1
ATOM 602 N N . ILE A 1 79 ? -5.823 -3.884 9.909 1.00 93.56 79 ILE A N 1
ATOM 603 C CA . ILE A 1 79 ? -5.056 -4.333 11.079 1.00 93.56 79 ILE A CA 1
ATOM 604 C C . ILE A 1 79 ? -5.073 -3.263 12.174 1.00 93.56 79 ILE A C 1
ATOM 606 O O . ILE A 1 79 ? -5.325 -3.584 13.330 1.00 93.56 79 ILE A O 1
ATOM 610 N N . ALA A 1 80 ? -4.857 -1.995 11.819 1.00 91.94 80 ALA A N 1
ATOM 611 C CA . ALA A 1 80 ? -4.910 -0.883 12.762 1.00 91.94 80 ALA A CA 1
ATOM 612 C C . ALA A 1 80 ? -6.310 -0.750 13.373 1.00 91.94 80 ALA A C 1
ATOM 614 O O . ALA A 1 80 ? -6.445 -0.623 14.585 1.00 91.94 80 ALA A O 1
ATOM 615 N N . PHE A 1 81 ? -7.361 -0.854 12.553 1.00 89.31 81 PHE A N 1
ATOM 616 C CA . PHE A 1 81 ? -8.734 -0.847 13.048 1.00 89.31 81 PHE A CA 1
ATOM 617 C C . PHE A 1 81 ? -9.003 -2.007 14.006 1.00 89.31 81 PHE A C 1
ATOM 619 O O . PHE A 1 81 ? -9.606 -1.812 15.056 1.00 89.31 81 PHE A O 1
ATOM 626 N N . GLU A 1 82 ? -8.562 -3.215 13.668 1.00 87.81 82 GLU A N 1
ATOM 627 C CA . GLU A 1 82 ? -8.737 -4.384 14.522 1.00 87.81 82 GLU A CA 1
ATOM 628 C C . GLU A 1 82 ? -7.977 -4.262 15.845 1.00 87.81 82 GLU A C 1
ATOM 630 O O . GLU A 1 82 ? -8.560 -4.549 16.884 1.00 87.81 82 GLU A O 1
ATOM 635 N N . ALA A 1 83 ? -6.739 -3.767 15.825 1.00 86.81 83 ALA A N 1
ATOM 636 C CA . ALA A 1 83 ? -5.931 -3.569 17.024 1.00 86.81 83 ALA A CA 1
ATOM 637 C C . ALA A 1 83 ? -6.538 -2.526 17.980 1.00 86.81 83 ALA A C 1
ATOM 639 O O . ALA A 1 83 ? -6.667 -2.773 19.177 1.00 86.81 83 ALA A O 1
ATOM 640 N N . GLU A 1 84 ? -6.964 -1.377 17.456 1.00 83.19 84 GLU A N 1
ATOM 641 C CA . GLU A 1 84 ? -7.462 -0.256 18.268 1.00 83.19 84 GLU A CA 1
ATOM 642 C C . GLU A 1 84 ? -8.930 -0.410 18.694 1.00 83.19 84 GLU A C 1
ATOM 644 O O . GLU A 1 84 ? -9.364 0.222 19.653 1.00 83.19 84 GLU A O 1
ATOM 649 N N . THR A 1 85 ? -9.720 -1.226 17.983 1.00 81.19 85 THR A N 1
ATOM 650 C CA . THR A 1 85 ? -11.130 -1.499 18.338 1.00 81.19 85 THR A CA 1
ATOM 651 C C . THR A 1 85 ? -11.329 -2.828 19.056 1.00 81.19 85 THR A C 1
ATOM 653 O O . THR A 1 85 ? -12.473 -3.187 19.358 1.00 81.19 85 THR A O 1
ATOM 656 N N . ASN A 1 86 ? -10.248 -3.569 19.331 1.00 80.62 86 ASN A N 1
ATOM 657 C CA . ASN A 1 86 ? -10.334 -4.813 20.080 1.00 80.62 86 ASN A CA 1
ATOM 658 C C . ASN A 1 86 ? -10.833 -4.513 21.510 1.00 80.62 86 ASN A C 1
ATOM 660 O O . ASN A 1 86 ? -10.215 -3.711 22.211 1.00 80.62 86 ASN A O 1
ATOM 664 N N . PRO A 1 87 ? -11.926 -5.147 21.968 1.00 65.62 87 PRO A N 1
ATOM 665 C CA . PRO A 1 87 ? -12.451 -4.990 23.326 1.00 65.62 87 PRO A CA 1
ATOM 666 C C . PRO A 1 87 ? -11.429 -5.303 24.431 1.00 65.62 87 PRO A C 1
ATOM 668 O O . PRO A 1 87 ? -11.537 -4.745 25.517 1.00 65.62 87 PRO A O 1
ATOM 671 N N . GLU A 1 88 ? -10.417 -6.137 24.167 1.00 70.81 88 GLU A N 1
ATOM 672 C CA . GLU A 1 88 ? -9.314 -6.374 25.116 1.00 70.81 88 GLU A CA 1
ATOM 673 C C . GLU A 1 88 ? -8.432 -5.141 25.350 1.00 70.81 88 GLU A C 1
ATOM 675 O O . GLU A 1 88 ? -7.844 -5.008 26.417 1.00 70.81 88 GLU A O 1
ATOM 680 N N . ASN A 1 89 ? -8.359 -4.224 24.384 1.00 65.56 89 ASN A N 1
ATOM 681 C CA . ASN A 1 89 ? -7.533 -3.020 24.472 1.00 65.56 89 ASN A CA 1
ATOM 682 C C . ASN A 1 89 ? -8.253 -1.848 25.171 1.00 65.56 89 ASN A C 1
ATOM 684 O O . ASN A 1 89 ? -7.636 -0.836 25.482 1.00 65.56 89 ASN A O 1
ATOM 688 N N . ASN A 1 90 ? -9.557 -1.991 25.434 1.00 61.84 90 ASN A N 1
ATOM 689 C CA . ASN A 1 90 ? -10.392 -1.002 26.125 1.00 61.84 90 ASN A CA 1
ATOM 690 C C . ASN A 1 90 ? -10.852 -1.503 27.508 1.00 61.84 90 ASN A C 1
ATOM 692 O O . ASN A 1 90 ? -11.938 -1.145 27.971 1.00 61.84 90 ASN A O 1
ATOM 696 N N . GLN A 1 91 ? -10.050 -2.352 28.158 1.00 60.12 91 GLN A N 1
ATOM 697 C CA . GLN A 1 91 ? -10.292 -2.746 29.547 1.00 60.12 91 GLN A CA 1
ATOM 698 C C . GLN A 1 91 ? -10.080 -1.538 30.487 1.00 60.12 91 GLN A C 1
ATOM 700 O O . GLN A 1 91 ? -9.191 -0.727 30.219 1.00 60.12 91 GLN A O 1
ATOM 705 N N . PRO A 1 92 ? -10.928 -1.375 31.523 1.00 55.88 92 PRO A N 1
ATOM 706 C CA . PRO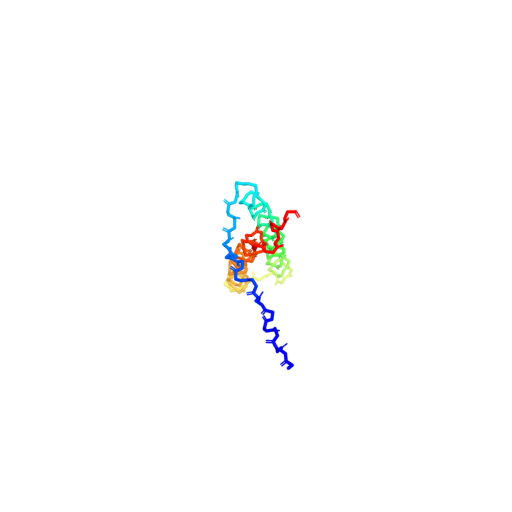 A 1 92 ? -10.884 -0.234 32.441 1.00 55.88 92 PRO A CA 1
ATOM 707 C C . PRO A 1 92 ? -9.625 -0.188 33.313 1.00 55.88 92 PRO A C 1
ATOM 709 O O . PRO A 1 92 ? -9.075 -1.267 33.633 1.00 55.88 92 PRO A O 1
#

pLDDT: mean 84.3, std 18.03, range [35.31, 98.12]